Protein AF-A0A930A6W3-F1 (afdb_monomer_lite)

Structure (mmCIF, N/CA/C/O backbone):
data_AF-A0A930A6W3-F1
#
_entry.id   AF-A0A930A6W3-F1
#
loop_
_atom_site.group_PDB
_atom_site.id
_atom_site.type_symbol
_atom_site.label_atom_id
_atom_site.label_alt_id
_atom_site.label_comp_id
_atom_site.label_asym_id
_atom_site.label_entity_id
_atom_site.label_seq_id
_atom_site.pdbx_PDB_ins_code
_atom_site.Cartn_x
_atom_site.Cartn_y
_atom_site.Cartn_z
_atom_site.occupancy
_atom_site.B_iso_or_equiv
_atom_site.auth_seq_id
_atom_site.auth_comp_id
_atom_site.auth_asym_id
_atom_site.auth_atom_id
_atom_site.pdbx_PDB_model_num
ATOM 1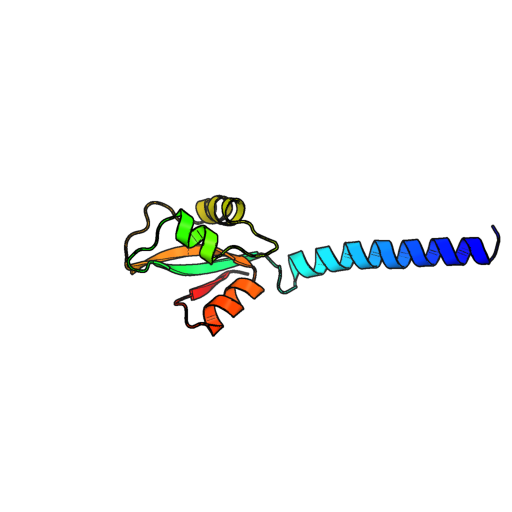 N N . MET A 1 1 ? 26.396 5.354 -44.458 1.00 56.53 1 MET A N 1
ATOM 2 C CA . MET A 1 1 ? 26.195 5.489 -42.997 1.00 56.53 1 MET A CA 1
ATOM 3 C C . MET A 1 1 ? 27.547 5.338 -42.307 1.00 56.53 1 MET A C 1
ATOM 5 O O . MET A 1 1 ? 28.115 4.254 -42.353 1.00 56.53 1 MET A O 1
ATOM 9 N N . ASN A 1 2 ? 28.107 6.425 -41.766 1.00 72.75 2 ASN A N 1
ATOM 10 C CA . ASN A 1 2 ? 29.453 6.425 -41.172 1.00 72.75 2 ASN A CA 1
ATOM 11 C C . ASN A 1 2 ? 29.491 5.556 -39.903 1.00 72.75 2 ASN A C 1
ATOM 13 O O . ASN A 1 2 ? 28.497 5.494 -39.180 1.00 72.75 2 ASN A O 1
ATOM 17 N N . LYS A 1 3 ? 30.632 4.906 -39.613 1.00 72.25 3 LYS A N 1
ATOM 18 C CA . LYS A 1 3 ? 30.820 4.039 -38.424 1.00 72.25 3 LYS A CA 1
ATOM 19 C C . LYS A 1 3 ? 30.349 4.704 -37.123 1.00 72.25 3 LYS A C 1
ATOM 21 O O . LYS A 1 3 ? 29.698 4.057 -36.311 1.00 72.25 3 LYS A O 1
ATOM 26 N N . VAL A 1 4 ? 30.607 6.004 -36.981 1.00 73.56 4 VAL A N 1
ATOM 27 C CA . VAL A 1 4 ? 30.178 6.819 -35.832 1.00 73.56 4 VAL A CA 1
ATOM 28 C C . VAL A 1 4 ? 28.651 6.920 -35.746 1.00 73.56 4 VAL A C 1
ATOM 30 O O . VAL A 1 4 ? 28.078 6.729 -34.682 1.00 73.56 4 VAL A O 1
ATOM 33 N N . MET A 1 5 ? 27.973 7.125 -36.876 1.00 71.25 5 MET A N 1
ATOM 34 C CA . MET A 1 5 ? 26.512 7.228 -36.920 1.00 71.25 5 MET A CA 1
ATOM 35 C C . MET A 1 5 ? 25.835 5.890 -36.577 1.00 71.25 5 MET A C 1
ATOM 37 O O . MET A 1 5 ? 24.818 5.870 -35.894 1.00 71.25 5 MET A O 1
ATOM 41 N N . ARG A 1 6 ? 26.438 4.760 -36.982 1.00 71.94 6 ARG A N 1
ATOM 42 C CA . ARG A 1 6 ? 25.979 3.416 -36.585 1.00 71.94 6 ARG A CA 1
ATOM 43 C C . ARG A 1 6 ? 26.076 3.189 -35.077 1.00 71.94 6 ARG A C 1
ATOM 45 O O . ARG A 1 6 ? 25.140 2.646 -34.508 1.00 71.94 6 ARG A O 1
ATOM 52 N N . LEU A 1 7 ? 27.174 3.604 -34.446 1.00 76.25 7 LEU A N 1
ATOM 53 C CA . LEU A 1 7 ? 27.375 3.457 -33.000 1.00 76.25 7 LEU A CA 1
ATOM 54 C C . LEU A 1 7 ? 26.384 4.292 -32.185 1.00 76.25 7 LEU A C 1
ATOM 56 O O . LEU A 1 7 ? 25.824 3.786 -31.219 1.00 76.25 7 LEU A O 1
ATOM 60 N N . VAL A 1 8 ? 26.122 5.533 -32.602 1.00 78.12 8 VAL A N 1
ATOM 61 C CA . VAL A 1 8 ? 25.152 6.411 -31.927 1.00 78.12 8 VAL A CA 1
ATOM 62 C C . VAL A 1 8 ? 23.739 5.831 -32.001 1.00 78.12 8 VAL A C 1
ATOM 64 O O . VAL A 1 8 ? 23.055 5.760 -30.985 1.00 78.12 8 VAL A O 1
ATOM 67 N N . VAL A 1 9 ? 23.318 5.344 -33.173 1.00 77.25 9 VAL A N 1
ATOM 68 C CA . VAL A 1 9 ? 22.004 4.698 -33.327 1.00 77.25 9 VAL A CA 1
ATOM 69 C C . VAL A 1 9 ? 21.904 3.444 -32.457 1.00 77.25 9 VAL A C 1
ATOM 71 O O . VAL A 1 9 ? 20.889 3.239 -31.801 1.00 77.25 9 VAL A O 1
ATOM 74 N N . LEU A 1 10 ? 22.964 2.633 -32.391 1.00 75.38 10 LEU A N 1
ATOM 75 C CA . LEU A 1 10 ? 22.973 1.427 -31.563 1.00 75.38 10 LEU A CA 1
ATOM 76 C C . LEU A 1 10 ? 22.878 1.754 -30.067 1.00 75.38 10 LEU A C 1
ATOM 78 O O . LEU A 1 10 ? 22.123 1.103 -29.354 1.00 75.38 10 LEU A O 1
ATOM 82 N N . ALA A 1 11 ? 23.584 2.787 -29.601 1.00 75.56 11 ALA A N 1
ATOM 83 C CA . ALA A 1 11 ? 23.516 3.234 -28.211 1.00 75.56 11 ALA A CA 1
ATOM 84 C C . ALA A 1 11 ? 22.118 3.756 -27.842 1.00 75.56 11 ALA A C 1
ATOM 86 O O . ALA A 1 11 ? 21.591 3.394 -26.795 1.00 75.56 11 ALA A O 1
ATOM 87 N N . ILE A 1 12 ? 21.483 4.543 -28.719 1.00 74.38 12 ILE A N 1
ATOM 88 C CA . ILE A 1 12 ? 20.116 5.046 -28.503 1.00 74.38 12 ILE A CA 1
ATOM 89 C C . ILE A 1 12 ? 19.107 3.893 -28.463 1.00 74.38 12 ILE A C 1
ATOM 91 O O . ILE A 1 12 ? 18.214 3.896 -27.624 1.00 74.38 12 ILE A O 1
ATOM 95 N N . VAL A 1 13 ? 19.257 2.887 -29.329 1.00 71.88 13 VAL A N 1
ATOM 96 C CA . VAL A 1 13 ? 18.369 1.716 -29.356 1.00 71.88 13 VAL A CA 1
ATOM 97 C C . VAL A 1 13 ? 18.560 0.841 -28.115 1.00 71.88 13 VAL A C 1
ATOM 99 O O . VAL A 1 13 ? 17.576 0.436 -27.508 1.00 71.88 13 VAL A O 1
ATOM 102 N N . VAL A 1 14 ? 19.801 0.584 -27.691 1.00 70.88 14 VAL A N 1
ATOM 103 C CA . VAL A 1 14 ? 20.084 -0.211 -26.482 1.00 70.88 14 VAL A CA 1
ATOM 104 C C . VAL A 1 14 ? 19.589 0.500 -25.224 1.00 70.88 14 VAL A C 1
ATOM 106 O O . VAL A 1 14 ? 18.973 -0.139 -24.376 1.00 70.88 14 VAL A O 1
ATOM 109 N N . LEU A 1 15 ? 19.794 1.815 -25.117 1.00 65.88 15 LEU A N 1
ATOM 110 C CA . LEU A 1 15 ? 19.280 2.595 -23.992 1.00 65.88 15 LEU A CA 1
ATOM 111 C C . LEU A 1 15 ? 17.751 2.686 -24.038 1.00 65.88 15 LEU A C 1
ATOM 113 O O . LEU A 1 15 ? 17.106 2.427 -23.033 1.00 65.88 15 LEU A O 1
ATOM 117 N N . GLY A 1 16 ? 17.151 2.971 -25.195 1.00 61.88 16 GLY A N 1
ATOM 118 C CA . GLY A 1 16 ? 15.697 3.088 -25.336 1.00 61.88 16 GLY A CA 1
ATOM 119 C C . GLY A 1 16 ? 14.948 1.781 -25.058 1.00 61.88 16 GLY A C 1
ATOM 120 O O . GLY A 1 16 ? 13.955 1.786 -24.333 1.00 61.88 16 GLY A O 1
ATOM 121 N N . ILE A 1 17 ? 15.444 0.651 -25.575 1.00 63.09 17 ILE A N 1
ATOM 122 C CA . ILE A 1 17 ? 14.888 -0.677 -25.274 1.00 63.09 17 ILE A CA 1
ATOM 123 C C . ILE A 1 17 ? 15.163 -1.040 -23.813 1.00 63.09 17 ILE A C 1
ATOM 125 O O . ILE A 1 17 ? 14.269 -1.551 -23.146 1.00 63.09 17 ILE A O 1
ATOM 129 N N . GLY A 1 18 ? 16.360 -0.746 -23.298 1.00 60.22 18 GLY A N 1
ATOM 130 C CA . GLY A 1 18 ? 16.724 -0.985 -21.902 1.00 60.22 18 GLY A CA 1
ATOM 131 C C . GLY A 1 18 ? 15.793 -0.272 -20.923 1.00 60.22 18 GLY A C 1
ATOM 132 O O . GLY A 1 18 ? 15.242 -0.922 -20.046 1.00 60.22 18 GLY A O 1
ATOM 133 N N . TYR A 1 19 ? 15.539 1.026 -21.113 1.00 59.97 19 TYR A N 1
ATOM 134 C CA . TYR A 1 19 ? 14.620 1.793 -20.265 1.00 59.97 19 TYR A CA 1
ATOM 135 C C . TYR A 1 19 ? 13.176 1.282 -20.364 1.00 59.97 19 TYR A C 1
ATOM 137 O O . TYR A 1 19 ? 12.550 1.023 -19.341 1.00 59.97 19 TYR A O 1
ATOM 145 N N . GLY A 1 20 ? 12.661 1.054 -21.578 1.00 61.41 20 GLY A N 1
ATOM 146 C CA . GLY A 1 20 ? 11.281 0.583 -21.752 1.00 61.41 20 GLY A CA 1
ATOM 147 C C . GLY A 1 20 ? 11.038 -0.835 -21.220 1.00 61.41 20 GLY A C 1
ATOM 148 O O . GLY A 1 20 ? 9.982 -1.115 -20.658 1.00 61.41 20 GLY A O 1
ATOM 149 N N . THR A 1 21 ? 12.015 -1.735 -21.364 1.00 61.62 21 THR A N 1
ATOM 150 C CA . THR A 1 21 ? 11.929 -3.098 -20.808 1.00 61.62 21 THR A CA 1
ATOM 151 C C . THR A 1 21 ? 12.147 -3.126 -19.300 1.00 61.62 21 THR A C 1
ATOM 153 O O . THR A 1 21 ? 11.538 -3.956 -18.630 1.00 61.62 21 THR A O 1
ATOM 156 N N . TYR A 1 22 ? 12.959 -2.216 -18.760 1.00 63.22 22 TYR A N 1
ATOM 157 C CA . TYR A 1 22 ? 13.183 -2.081 -17.325 1.00 63.22 22 TYR A CA 1
ATOM 158 C C . TYR A 1 22 ? 11.925 -1.61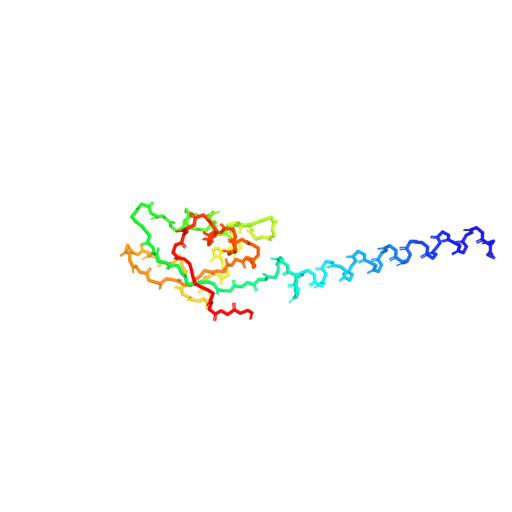0 -16.594 1.00 63.22 22 TYR A C 1
ATOM 160 O O . TYR A 1 22 ? 11.519 -2.265 -15.639 1.00 63.22 22 TYR A O 1
ATOM 168 N N . ASP A 1 23 ? 11.260 -0.555 -17.073 1.00 62.16 23 ASP A N 1
ATOM 169 C CA . ASP A 1 23 ? 10.020 -0.059 -16.457 1.00 62.16 23 ASP A CA 1
ATOM 170 C C . ASP A 1 23 ? 8.906 -1.114 -16.516 1.00 62.16 23 ASP A C 1
ATOM 172 O O . ASP A 1 23 ? 8.212 -1.353 -15.530 1.00 62.16 23 ASP A O 1
ATOM 176 N N . PHE A 1 24 ? 8.788 -1.829 -17.640 1.00 62.91 24 PHE A N 1
ATOM 177 C CA . PHE A 1 24 ? 7.831 -2.928 -17.775 1.00 62.91 24 PHE A CA 1
ATOM 178 C C . PHE A 1 24 ? 8.155 -4.108 -16.846 1.00 62.91 24 PHE A C 1
ATOM 180 O O . PHE A 1 24 ? 7.261 -4.697 -16.239 1.00 62.91 24 PHE A O 1
ATOM 187 N N . TYR A 1 25 ? 9.436 -4.460 -16.702 1.00 64.19 25 TYR A N 1
ATOM 188 C CA . TYR A 1 25 ? 9.859 -5.497 -15.764 1.00 64.19 25 TYR A CA 1
ATOM 189 C C . TYR A 1 25 ? 9.565 -5.094 -14.316 1.00 64.19 25 TYR A C 1
ATOM 191 O O . TYR A 1 25 ? 9.083 -5.919 -13.545 1.00 64.19 25 TYR A O 1
ATOM 199 N N . GLN A 1 26 ? 9.816 -3.834 -13.955 1.00 66.69 26 GLN A N 1
ATOM 200 C CA . GLN A 1 26 ? 9.504 -3.296 -12.632 1.00 66.69 26 GLN A CA 1
ATOM 201 C C . GLN A 1 26 ? 7.999 -3.342 -12.345 1.00 66.69 26 GLN A C 1
ATOM 203 O O . GLN A 1 26 ? 7.603 -3.801 -11.276 1.00 66.69 26 GLN A O 1
ATOM 208 N N . ASP A 1 27 ? 7.172 -2.972 -13.327 1.00 64.00 27 ASP A N 1
ATOM 209 C CA . ASP A 1 27 ? 5.711 -2.980 -13.213 1.00 64.00 27 ASP A CA 1
ATOM 210 C C . ASP A 1 27 ? 5.124 -4.406 -13.088 1.00 64.00 27 ASP A C 1
ATOM 212 O O . ASP A 1 27 ? 4.092 -4.584 -12.441 1.00 64.00 27 ASP A O 1
ATOM 216 N N . CYS A 1 28 ? 5.752 -5.431 -13.682 1.00 66.81 28 CYS A N 1
ATOM 217 C CA . CYS A 1 28 ? 5.241 -6.812 -13.646 1.00 66.81 28 CYS A CA 1
ATOM 218 C C . CYS A 1 28 ? 5.887 -7.708 -12.577 1.00 66.81 28 CYS A C 1
ATOM 220 O O . CYS A 1 28 ? 5.237 -8.614 -12.059 1.00 66.81 28 CYS A O 1
ATOM 222 N N . TYR A 1 29 ? 7.166 -7.498 -12.267 1.00 70.62 29 TYR A N 1
ATOM 223 C CA . TYR A 1 29 ? 7.972 -8.430 -11.467 1.00 70.62 29 TYR A CA 1
ATOM 224 C C . TYR A 1 29 ? 8.860 -7.745 -10.424 1.00 70.62 29 TYR A C 1
ATOM 226 O O . TYR A 1 29 ? 9.455 -8.433 -9.595 1.00 70.62 29 TYR A O 1
ATOM 234 N N . GLY A 1 30 ? 8.981 -6.418 -10.462 1.00 78.94 30 GLY A N 1
ATOM 235 C CA . GLY A 1 30 ? 9.835 -5.663 -9.554 1.00 78.94 30 GLY A CA 1
ATOM 236 C C . GLY A 1 30 ? 9.122 -5.143 -8.301 1.00 78.94 30 GLY A C 1
ATOM 237 O O . GLY A 1 30 ? 7.928 -5.375 -8.112 1.00 78.94 30 GLY A O 1
ATOM 238 N N . PRO A 1 31 ? 9.851 -4.427 -7.428 1.00 83.81 31 PRO A N 1
ATOM 239 C CA . PRO A 1 31 ? 9.321 -3.759 -6.234 1.00 83.81 31 PRO A CA 1
ATOM 240 C C . PRO A 1 31 ? 8.097 -2.863 -6.478 1.00 83.81 31 PRO A C 1
ATOM 242 O O . PRO A 1 31 ? 7.274 -2.697 -5.577 1.00 83.81 31 PRO A O 1
ATOM 245 N N . ASP A 1 32 ? 7.959 -2.297 -7.677 1.00 86.75 32 ASP A N 1
ATOM 246 C CA . ASP A 1 32 ? 6.859 -1.390 -8.017 1.00 86.75 32 ASP A CA 1
ATOM 247 C C . ASP A 1 32 ? 5.619 -2.100 -8.577 1.00 86.75 32 ASP A C 1
ATOM 249 O O . ASP A 1 32 ? 4.613 -1.443 -8.869 1.00 86.75 32 ASP A O 1
ATOM 253 N N . LYS A 1 33 ? 5.643 -3.439 -8.665 1.00 87.75 33 LYS A N 1
ATOM 254 C CA . LYS A 1 33 ? 4.470 -4.219 -9.059 1.00 87.75 33 LYS A CA 1
ATOM 255 C C . LYS A 1 33 ? 3.312 -3.979 -8.091 1.00 87.75 33 LYS A C 1
ATOM 257 O O . LYS A 1 33 ? 3.506 -3.890 -6.874 1.00 87.75 33 LYS A O 1
ATOM 262 N N . GLY A 1 34 ? 2.105 -3.877 -8.643 1.00 90.06 34 GLY A N 1
ATOM 263 C CA . GLY A 1 34 ? 0.881 -3.732 -7.859 1.00 90.06 34 GLY A CA 1
ATOM 264 C C . GLY A 1 34 ? 0.578 -5.008 -7.079 1.00 90.06 34 GLY A C 1
ATOM 265 O O . GLY A 1 34 ? 0.690 -6.097 -7.622 1.00 90.06 34 GLY A O 1
ATOM 266 N N . VAL A 1 35 ? 0.190 -4.872 -5.816 1.00 92.94 35 VAL A N 1
ATOM 267 C CA . VAL A 1 35 ? -0.210 -5.977 -4.940 1.00 9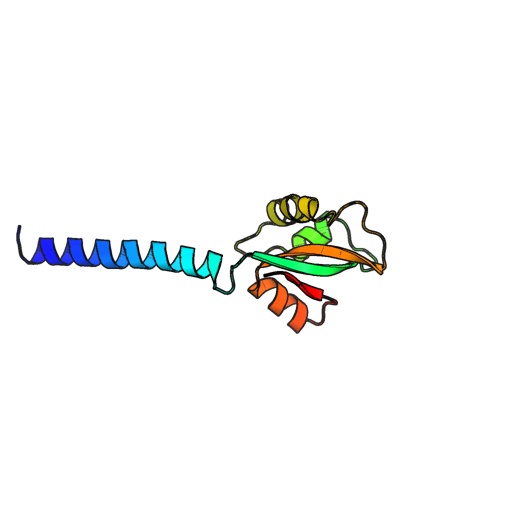2.94 35 VAL A CA 1
ATOM 268 C C . VAL A 1 35 ? -1.455 -5.598 -4.146 1.00 92.94 35 VAL A C 1
ATOM 270 O O . VAL A 1 35 ? -1.741 -4.416 -3.923 1.00 92.94 35 VAL A O 1
ATOM 273 N N . VAL A 1 36 ? -2.184 -6.606 -3.670 1.00 93.56 36 VAL A N 1
ATOM 274 C CA . VAL A 1 36 ? -3.320 -6.416 -2.762 1.00 93.56 36 VAL A CA 1
ATOM 275 C C . VAL A 1 36 ? -2.925 -6.870 -1.368 1.00 93.56 36 VAL A C 1
ATOM 277 O O . VAL A 1 36 ? -2.562 -8.029 -1.149 1.00 93.56 36 VAL A O 1
ATOM 280 N N . VAL A 1 37 ? -3.056 -5.967 -0.404 1.00 94.19 37 VAL A N 1
ATOM 281 C CA . VAL A 1 37 ? -2.804 -6.240 1.010 1.00 94.19 37 VAL A CA 1
ATOM 282 C C . VAL A 1 37 ? -4.091 -6.170 1.814 1.00 94.19 37 VAL A C 1
ATOM 284 O O . VAL A 1 37 ? -4.998 -5.400 1.515 1.00 94.19 37 VAL A O 1
ATOM 287 N N . GLN A 1 38 ? -4.177 -6.974 2.862 1.00 94.88 38 GLN A N 1
ATOM 288 C CA . GLN A 1 38 ? -5.193 -6.859 3.890 1.00 94.88 38 GLN A CA 1
ATOM 289 C C . GLN A 1 38 ? -4.661 -5.969 5.004 1.00 94.88 38 GLN A C 1
ATOM 291 O O . GLN A 1 38 ? -3.586 -6.231 5.540 1.00 94.88 38 GLN A O 1
ATOM 296 N N . TYR A 1 39 ? -5.435 -4.957 5.369 1.00 94.25 39 TYR A N 1
ATOM 297 C CA . TYR A 1 39 ? -5.133 -4.020 6.441 1.00 94.25 39 TYR A CA 1
ATOM 298 C C . TYR A 1 39 ? -6.216 -4.074 7.516 1.00 94.25 39 TYR A C 1
ATOM 300 O O . TYR A 1 39 ? -7.403 -4.160 7.195 1.00 94.25 39 TYR A O 1
ATOM 308 N N . VAL A 1 40 ? -5.808 -4.020 8.785 1.00 94.25 40 VAL A N 1
ATOM 309 C CA . VAL A 1 40 ? -6.731 -3.855 9.914 1.00 94.25 40 VAL A CA 1
ATOM 310 C C . VAL A 1 40 ? -6.850 -2.370 10.231 1.00 94.25 40 VAL A C 1
ATOM 312 O O . VAL A 1 40 ? -5.875 -1.756 10.658 1.00 94.25 40 VAL A O 1
ATOM 315 N N . VAL A 1 41 ? -8.044 -1.812 10.045 1.00 92.31 41 VAL A N 1
ATOM 316 C CA . VAL A 1 41 ? -8.326 -0.389 10.274 1.00 92.31 41 VAL A CA 1
ATOM 317 C C . VAL A 1 41 ? -8.072 -0.029 11.738 1.00 92.31 41 VAL A C 1
ATOM 319 O O . VAL A 1 41 ? -8.622 -0.647 12.653 1.00 92.31 41 VAL A O 1
ATOM 322 N N . GLN A 1 42 ? -7.262 0.997 11.969 1.00 92.31 42 GLN A N 1
ATOM 323 C CA . GLN A 1 42 ? -6.884 1.474 13.292 1.00 92.31 42 GLN A CA 1
ATOM 324 C C . GLN A 1 42 ? -7.747 2.656 13.738 1.00 92.31 42 GLN A C 1
ATOM 326 O O . GLN A 1 42 ? -8.454 3.311 12.970 1.00 92.31 42 GLN A O 1
ATOM 331 N N . ARG A 1 43 ? -7.703 2.946 15.040 1.00 91.25 43 ARG A N 1
ATOM 332 C CA . ARG A 1 43 ? -8.412 4.096 15.602 1.00 91.25 43 ARG A CA 1
ATOM 333 C C . ARG A 1 43 ? -7.815 5.395 15.056 1.00 91.25 43 ARG A C 1
ATOM 335 O O . ARG A 1 43 ? -6.634 5.650 15.243 1.00 91.25 43 ARG A O 1
ATOM 342 N N . GLY A 1 44 ? -8.663 6.241 14.475 1.00 89.19 44 GLY A N 1
ATOM 343 C CA . GLY A 1 44 ? -8.253 7.525 13.896 1.00 89.19 44 GLY A CA 1
ATOM 344 C C . GLY A 1 44 ? -7.921 7.458 12.406 1.00 89.19 44 GLY A C 1
ATOM 345 O O . GLY A 1 44 ? -7.708 8.505 11.796 1.00 89.19 44 GLY A O 1
ATOM 346 N N . ASP A 1 45 ? -7.942 6.267 11.804 1.00 91.75 45 ASP A N 1
ATOM 347 C CA . ASP A 1 45 ? -7.851 6.149 10.357 1.00 91.75 45 ASP A CA 1
ATOM 348 C C . ASP A 1 45 ? -9.055 6.802 9.677 1.00 91.75 45 ASP A C 1
ATOM 350 O O . ASP A 1 45 ? -10.203 6.699 10.112 1.00 91.75 45 ASP A O 1
ATOM 354 N N . THR A 1 46 ? -8.773 7.451 8.556 1.00 91.62 46 THR A N 1
ATOM 355 C CA . THR A 1 46 ? -9.783 7.961 7.631 1.00 91.62 46 THR A CA 1
ATOM 356 C C . THR A 1 46 ? -9.565 7.305 6.274 1.00 91.62 46 THR A C 1
ATOM 358 O O . THR A 1 46 ? -8.432 6.925 5.977 1.00 91.62 46 THR A O 1
ATOM 361 N N . PRO A 1 47 ? -10.587 7.206 5.407 1.00 91.06 47 PRO A N 1
ATOM 362 C CA . P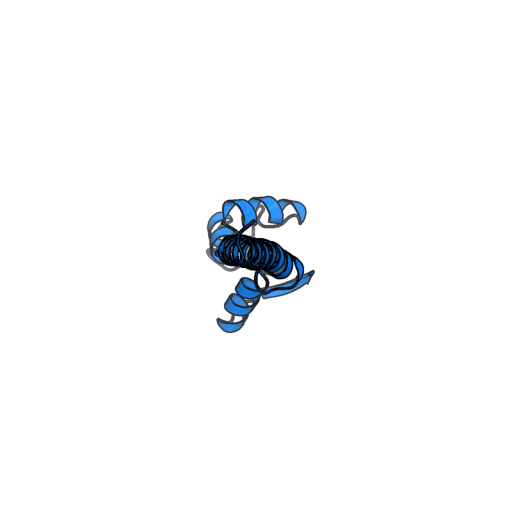RO A 1 47 ? -10.409 6.695 4.047 1.00 91.06 47 PRO A CA 1
ATOM 363 C C . PRO A 1 47 ? -9.223 7.347 3.316 1.00 91.06 47 PRO A C 1
ATOM 365 O O . PRO A 1 47 ? -8.365 6.664 2.759 1.00 91.06 47 PRO A O 1
ATOM 368 N N . ILE A 1 48 ? -9.120 8.678 3.402 1.00 91.62 48 ILE A N 1
ATOM 369 C CA . ILE A 1 48 ? -8.022 9.449 2.806 1.00 91.62 48 ILE A CA 1
ATOM 370 C C . ILE A 1 48 ? -6.689 9.127 3.496 1.00 91.62 48 ILE A C 1
ATOM 372 O O . ILE A 1 48 ? -5.691 8.887 2.819 1.00 91.62 48 ILE A O 1
ATOM 376 N N . GLY A 1 49 ? -6.663 9.066 4.829 1.00 94.00 49 GLY A N 1
ATOM 377 C CA . GLY A 1 49 ? -5.464 8.716 5.594 1.00 94.00 49 GLY A CA 1
ATOM 378 C C . GLY A 1 49 ? -4.922 7.329 5.248 1.00 94.00 49 GLY A C 1
ATOM 379 O O . GLY A 1 49 ? -3.722 7.184 5.029 1.00 94.00 49 GLY A O 1
ATOM 380 N N . ILE A 1 50 ? -5.808 6.340 5.103 1.00 94.06 50 ILE A N 1
ATOM 381 C CA . ILE A 1 50 ? -5.460 4.994 4.641 1.00 94.06 50 ILE A CA 1
ATOM 382 C C . ILE A 1 50 ? -4.883 5.082 3.226 1.00 94.06 50 ILE A C 1
ATOM 384 O O . ILE A 1 50 ? -3.769 4.622 3.001 1.00 94.06 50 ILE A O 1
ATOM 388 N N . SER A 1 51 ? -5.563 5.741 2.281 1.00 94.38 51 SER A N 1
ATOM 389 C CA . SER A 1 51 ? -5.036 5.847 0.912 1.00 94.38 51 SER A CA 1
ATOM 390 C C . SER A 1 51 ? -3.664 6.525 0.832 1.00 94.38 51 SER A C 1
ATOM 392 O O . SER A 1 51 ? -2.819 6.091 0.057 1.00 94.38 51 SER A O 1
ATOM 394 N N . ASN A 1 52 ? -3.402 7.532 1.670 1.00 95.56 52 ASN A N 1
ATOM 395 C CA . ASN A 1 52 ? -2.094 8.182 1.754 1.00 95.56 52 ASN A CA 1
ATOM 396 C C . ASN A 1 52 ? -1.038 7.263 2.382 1.00 95.56 52 ASN A C 1
ATOM 398 O O . ASN A 1 52 ? 0.104 7.254 1.936 1.00 95.56 52 ASN A O 1
ATOM 402 N N . LYS A 1 53 ? -1.404 6.469 3.396 1.00 95.25 53 LYS A N 1
ATOM 403 C CA . LYS A 1 53 ? -0.500 5.502 4.036 1.00 95.25 53 LYS A CA 1
ATOM 404 C C . LYS A 1 53 ? 0.005 4.458 3.037 1.00 95.25 53 LYS A C 1
ATOM 406 O O . LYS A 1 53 ? 1.188 4.121 3.061 1.00 95.25 53 LYS A O 1
ATOM 411 N N . PHE A 1 54 ? -0.877 3.978 2.164 1.00 95.81 54 PHE A N 1
ATOM 412 C CA . PHE A 1 54 ? -0.577 2.959 1.154 1.00 95.81 54 PHE A CA 1
ATOM 413 C C . PHE A 1 54 ? -0.091 3.530 -0.187 1.00 95.81 54 PHE A C 1
ATOM 415 O O . PHE A 1 54 ? 0.190 2.755 -1.101 1.00 95.81 54 PHE A O 1
ATOM 422 N N . ALA A 1 55 ? 0.036 4.853 -0.311 1.00 95.19 55 ALA A N 1
ATOM 423 C CA . ALA A 1 55 ? 0.604 5.481 -1.495 1.00 95.19 55 ALA A CA 1
ATOM 424 C C . ALA A 1 55 ? 2.114 5.213 -1.607 1.00 95.19 55 ALA A C 1
ATOM 426 O O . ALA A 1 55 ? 2.811 5.029 -0.607 1.00 95.19 55 ALA A O 1
ATOM 427 N N . SER A 1 56 ? 2.607 5.208 -2.839 1.00 92.94 56 SER A N 1
ATOM 428 C CA . SER A 1 56 ? 4.015 5.058 -3.200 1.00 92.94 56 SER A CA 1
ATOM 429 C C . SER A 1 56 ? 4.360 5.983 -4.368 1.00 92.94 56 SER A C 1
ATOM 431 O O . SER A 1 56 ? 3.474 6.610 -4.950 1.00 92.94 56 SER A O 1
ATOM 433 N N . ASP A 1 57 ? 5.633 6.030 -4.761 1.00 88.56 57 ASP A N 1
ATOM 434 C CA . ASP A 1 57 ? 6.086 6.817 -5.920 1.00 88.56 57 ASP A CA 1
ATOM 435 C C . ASP A 1 57 ? 5.332 6.451 -7.214 1.00 88.56 57 ASP A C 1
ATOM 437 O O . ASP A 1 57 ? 5.151 7.283 -8.103 1.00 88.56 57 ASP A O 1
ATOM 441 N N . ARG A 1 58 ? 4.854 5.201 -7.313 1.00 86.44 58 ARG A N 1
ATOM 442 C CA . ARG A 1 58 ? 4.112 4.679 -8.469 1.00 86.44 58 ARG A CA 1
ATOM 443 C C . ARG A 1 58 ? 2.593 4.796 -8.314 1.00 86.44 58 ARG A C 1
ATOM 445 O O . ARG A 1 58 ? 1.880 4.878 -9.318 1.00 86.44 58 ARG A O 1
ATOM 452 N N . TYR A 1 59 ? 2.085 4.715 -7.084 1.00 90.88 59 TYR A N 1
ATOM 453 C CA . TYR A 1 59 ? 0.655 4.691 -6.775 1.00 90.88 59 TYR A CA 1
ATOM 454 C C . TYR A 1 59 ? 0.326 5.878 -5.878 1.00 90.88 59 TYR A C 1
ATOM 456 O O . TYR A 1 59 ? 0.499 5.813 -4.665 1.00 90.88 59 TYR A O 1
ATOM 464 N N . ASP A 1 60 ? -0.183 6.958 -6.471 1.00 93.69 60 ASP A N 1
ATOM 465 C CA . ASP A 1 60 ? -0.719 8.067 -5.686 1.00 93.69 60 ASP A CA 1
ATOM 466 C C . ASP A 1 60 ? -1.959 7.637 -4.877 1.00 93.69 60 ASP A C 1
ATOM 468 O O . ASP A 1 60 ? -2.587 6.603 -5.136 1.00 93.69 60 ASP A O 1
ATOM 472 N N . SER A 1 61 ? -2.339 8.444 -3.887 1.00 93.25 61 SER A N 1
ATOM 473 C CA . SER A 1 61 ? -3.470 8.125 -3.013 1.00 93.25 61 SER A CA 1
ATOM 474 C C . SER A 1 61 ? -4.808 8.036 -3.751 1.00 93.25 61 SER A C 1
ATOM 476 O O . SER A 1 61 ? -5.667 7.238 -3.374 1.00 93.25 61 SER A O 1
ATOM 478 N N . GLY A 1 62 ? -4.988 8.782 -4.843 1.00 92.19 62 GLY A N 1
ATOM 479 C CA . GLY A 1 62 ? -6.178 8.697 -5.688 1.00 92.19 62 GLY A CA 1
ATOM 480 C C . GLY A 1 62 ? -6.268 7.364 -6.432 1.00 92.19 62 GLY A C 1
ATOM 481 O O . GLY A 1 62 ? -7.347 6.773 -6.523 1.00 92.19 62 GLY A O 1
ATOM 482 N N . LYS A 1 63 ? -5.136 6.859 -6.926 1.00 92.81 63 LYS A N 1
ATOM 483 C CA . LYS A 1 63 ? -5.010 5.545 -7.556 1.00 92.81 63 LYS A CA 1
ATOM 484 C C . LYS A 1 63 ? -5.237 4.434 -6.537 1.00 92.81 63 LYS A C 1
ATOM 486 O O . LYS A 1 63 ? -6.064 3.566 -6.804 1.00 92.81 63 LYS A O 1
ATOM 491 N N . VAL A 1 64 ? -4.601 4.507 -5.365 1.00 94.31 64 VAL A N 1
ATOM 492 C CA . VAL A 1 64 ? -4.825 3.566 -4.251 1.00 94.31 64 VAL A CA 1
ATOM 493 C C . VAL A 1 64 ? -6.306 3.492 -3.898 1.00 94.31 64 VAL A C 1
ATOM 495 O O . VAL A 1 64 ? -6.869 2.400 -3.839 1.00 94.31 64 VAL A O 1
ATOM 498 N N . MET A 1 65 ? -6.955 4.645 -3.713 1.00 92.69 65 MET A N 1
ATOM 499 C CA . MET A 1 65 ? -8.384 4.719 -3.414 1.00 92.69 65 MET A CA 1
ATOM 500 C C . MET A 1 65 ? -9.208 4.043 -4.514 1.00 92.69 65 MET A C 1
ATOM 502 O O . MET A 1 65 ? -9.963 3.116 -4.237 1.00 92.69 65 MET A O 1
ATOM 506 N N . ARG A 1 66 ? -9.029 4.464 -5.773 1.00 90.94 66 ARG A N 1
ATOM 507 C CA . ARG A 1 66 ? -9.811 3.974 -6.917 1.00 90.94 66 ARG A CA 1
ATOM 508 C C . ARG A 1 66 ? -9.660 2.470 -7.134 1.00 90.94 66 ARG A C 1
ATOM 510 O O . ARG A 1 66 ? -10.653 1.799 -7.391 1.00 90.94 66 ARG A O 1
ATOM 517 N N . GLU A 1 67 ? -8.444 1.944 -7.060 1.00 90.94 67 GLU A N 1
ATOM 518 C CA . GLU A 1 67 ? -8.190 0.523 -7.316 1.00 90.94 67 GLU A CA 1
ATOM 519 C C . GLU A 1 67 ? -8.626 -0.356 -6.141 1.00 90.94 67 GLU A C 1
ATOM 521 O O . GLU A 1 67 ? -9.114 -1.465 -6.352 1.00 90.94 67 GLU A O 1
ATOM 526 N N . SER A 1 68 ? -8.573 0.165 -4.911 1.00 91.75 68 SER A N 1
ATOM 527 C CA . SER A 1 68 ? -9.084 -0.543 -3.732 1.00 91.75 68 SER A CA 1
ATOM 528 C C . SER A 1 68 ? -10.609 -0.704 -3.747 1.00 91.75 68 SER A C 1
ATOM 530 O O . SER A 1 68 ? -11.110 -1.693 -3.213 1.00 91.75 68 SER A O 1
ATOM 532 N N . LEU A 1 69 ? -11.358 0.185 -4.416 1.00 87.31 69 LEU A N 1
ATOM 533 C CA . LEU A 1 69 ? -12.817 0.048 -4.565 1.00 87.31 69 LEU A CA 1
ATOM 534 C C . LEU A 1 69 ? -13.219 -1.262 -5.256 1.00 87.31 69 LEU A C 1
ATOM 536 O O . LEU A 1 69 ? -14.232 -1.857 -4.889 1.00 87.31 69 LEU A O 1
ATOM 540 N N . GLY A 1 70 ? -12.412 -1.747 -6.208 1.00 83.62 70 GLY A N 1
ATOM 541 C CA . GLY A 1 70 ? -12.645 -3.028 -6.889 1.00 83.62 70 GLY A CA 1
ATOM 542 C C . GLY A 1 70 ? -12.585 -4.242 -5.954 1.00 83.62 70 GLY A C 1
ATOM 543 O O . GLY A 1 70 ? -13.100 -5.306 -6.285 1.00 83.62 70 GLY A O 1
ATOM 544 N N . TYR A 1 71 ? -12.010 -4.068 -4.764 1.00 83.56 71 TYR A N 1
ATOM 545 C CA . TYR A 1 71 ? -11.908 -5.082 -3.719 1.00 83.56 71 TYR A CA 1
ATOM 546 C C . TYR A 1 71 ? -12.860 -4.830 -2.544 1.00 83.56 71 TYR A C 1
ATOM 548 O O . TYR A 1 71 ? -12.687 -5.444 -1.490 1.00 83.56 71 TYR A O 1
ATOM 556 N N . HIS A 1 72 ? -13.834 -3.923 -2.705 1.00 79.00 72 HIS A N 1
ATOM 557 C CA . HIS A 1 72 ? -14.651 -3.389 -1.607 1.00 79.00 72 HIS A CA 1
ATOM 558 C C . HIS A 1 72 ? -13.792 -2.807 -0.465 1.00 79.00 72 HIS A C 1
ATOM 560 O O . HIS A 1 72 ? -14.136 -2.894 0.712 1.00 79.00 72 HIS A O 1
ATOM 566 N N . GLY A 1 73 ? -12.625 -2.266 -0.820 1.00 73.81 73 GLY A N 1
ATOM 567 C CA . GLY A 1 73 ? -11.663 -1.653 0.083 1.00 73.81 73 GLY A CA 1
ATOM 568 C C . GLY A 1 73 ? -11.893 -0.157 0.267 1.00 73.81 73 GLY A C 1
ATOM 569 O O . GLY A 1 73 ? -12.471 0.499 -0.590 1.00 73.81 73 GLY A O 1
ATOM 570 N N . ILE A 1 74 ? -11.402 0.393 1.381 1.00 82.75 74 ILE A N 1
ATOM 571 C CA . ILE A 1 74 ? -11.430 1.832 1.713 1.00 82.75 74 ILE A CA 1
ATOM 572 C C . ILE A 1 74 ? -12.829 2.482 1.547 1.00 82.75 74 ILE A C 1
ATOM 574 O O . ILE A 1 74 ? -12.967 3.633 1.139 1.00 82.75 74 ILE A O 1
ATOM 578 N N . THR A 1 75 ? -13.897 1.761 1.892 1.00 81.81 75 THR A N 1
ATOM 579 C CA . THR A 1 75 ? -15.271 2.292 1.955 1.00 81.81 75 THR A CA 1
ATOM 580 C C . THR A 1 75 ? -15.809 2.147 3.372 1.00 81.81 75 THR A C 1
ATOM 582 O O . THR A 1 75 ? -15.816 1.037 3.892 1.00 81.81 75 THR A O 1
ATOM 585 N N . GLU A 1 76 ? -16.248 3.249 3.991 1.00 73.75 76 GLU A N 1
ATOM 586 C CA . GLU A 1 76 ? -16.849 3.271 5.343 1.00 73.75 76 GLU A CA 1
ATOM 587 C C . GLU A 1 76 ? -16.090 2.446 6.407 1.00 73.75 76 GLU A C 1
ATOM 589 O O . GLU A 1 76 ? -16.684 1.712 7.193 1.00 73.75 76 GLU A O 1
ATOM 594 N N . CYS A 1 77 ? -14.761 2.577 6.438 1.00 80.56 77 CYS A N 1
ATOM 595 C CA . CYS A 1 77 ? -13.885 1.817 7.328 1.00 80.56 77 CYS A CA 1
ATOM 596 C C . CYS A 1 77 ? -14.247 2.006 8.811 1.00 80.56 77 CYS A C 1
ATOM 598 O O . CYS A 1 77 ? -14.193 3.129 9.323 1.00 80.56 77 CYS A O 1
ATOM 600 N N . ARG A 1 78 ? -14.538 0.916 9.529 1.00 86.69 78 ARG A N 1
ATOM 601 C CA . ARG A 1 78 ? -14.681 0.922 10.992 1.00 86.69 78 ARG A CA 1
ATOM 602 C C . ARG A 1 78 ? -13.434 0.342 11.636 1.00 86.69 78 ARG A C 1
ATOM 604 O O . ARG A 1 78 ? -12.744 -0.491 11.061 1.00 86.69 78 ARG A O 1
ATOM 611 N N . VAL A 1 79 ? -13.138 0.785 12.854 1.00 89.44 79 VAL A N 1
ATOM 612 C CA . VAL A 1 79 ? -11.985 0.281 13.612 1.00 89.44 79 VAL A CA 1
ATOM 613 C C . VAL A 1 79 ? -12.086 -1.239 13.768 1.00 89.44 79 VAL A C 1
ATOM 615 O O . VAL A 1 79 ? -13.141 -1.749 14.140 1.00 89.44 79 VAL A O 1
ATOM 618 N N . ASN A 1 80 ? -10.970 -1.931 13.543 1.00 90.50 80 ASN A N 1
ATOM 619 C CA . ASN A 1 80 ? -10.811 -3.388 13.498 1.00 90.50 80 ASN A CA 1
ATOM 620 C C . ASN A 1 80 ? -11.387 -4.092 12.260 1.00 90.50 80 ASN A C 1
ATOM 622 O O . ASN A 1 80 ? -11.252 -5.316 12.161 1.00 90.50 80 ASN A O 1
ATOM 626 N N . ASP A 1 81 ? -11.965 -3.367 11.298 1.00 90.44 81 ASP A N 1
ATOM 627 C CA . ASP A 1 81 ? -12.335 -3.971 10.021 1.00 90.44 81 ASP A CA 1
ATOM 628 C C . ASP A 1 81 ? -11.084 -4.432 9.273 1.00 90.44 81 ASP A C 1
ATOM 630 O O . ASP A 1 81 ? -10.054 -3.753 9.248 1.00 90.44 81 ASP A O 1
ATOM 634 N N . LYS A 1 82 ? -11.189 -5.596 8.630 1.00 91.56 82 LYS A N 1
ATOM 635 C CA . LYS A 1 82 ? -10.187 -6.087 7.685 1.00 91.56 82 LYS A CA 1
ATOM 636 C C . LYS A 1 82 ? -10.592 -5.650 6.290 1.00 91.56 82 LYS A C 1
ATOM 638 O O . LYS A 1 82 ? -11.550 -6.182 5.734 1.00 91.56 82 LYS A O 1
ATOM 643 N N . ILE A 1 83 ? -9.850 -4.709 5.727 1.00 92.38 83 ILE A N 1
ATOM 644 C CA . ILE A 1 83 ? -10.083 -4.194 4.379 1.00 92.38 83 ILE A CA 1
ATOM 645 C C . ILE A 1 83 ? -8.970 -4.645 3.442 1.00 92.38 83 ILE A C 1
ATOM 647 O O . ILE A 1 83 ? -7.846 -4.893 3.875 1.00 92.38 83 ILE A O 1
ATOM 651 N N . LYS A 1 84 ? -9.274 -4.734 2.149 1.00 94.00 84 LYS A N 1
ATOM 652 C CA . LYS A 1 84 ? -8.270 -4.954 1.106 1.00 94.00 84 LYS A CA 1
ATOM 653 C C . LYS A 1 84 ? -7.852 -3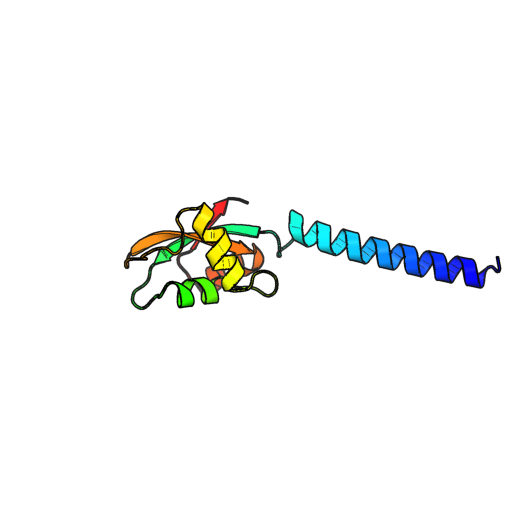.613 0.518 1.00 94.00 84 LYS A C 1
ATOM 655 O O . LYS A 1 84 ? -8.709 -2.795 0.204 1.00 94.00 84 LYS A O 1
ATOM 660 N N . VAL A 1 85 ? -6.555 -3.387 0.388 1.00 93.88 85 VAL A N 1
ATOM 661 C CA . VAL A 1 85 ? -5.976 -2.145 -0.123 1.00 93.88 85 VAL A CA 1
ATOM 662 C C . VAL A 1 85 ? -4.960 -2.484 -1.200 1.00 93.88 85 VAL A C 1
ATOM 664 O O . VAL A 1 85 ? -4.164 -3.407 -1.041 1.00 93.88 85 VAL A O 1
ATOM 667 N N . VAL A 1 86 ? -5.002 -1.748 -2.303 1.00 94.44 86 VAL A N 1
ATOM 668 C CA . VAL A 1 86 ? -4.025 -1.868 -3.387 1.00 94.44 86 VAL A CA 1
ATOM 669 C C . VAL A 1 86 ? -2.824 -0.972 -3.093 1.00 94.44 86 VAL A C 1
ATOM 671 O O . VAL A 1 86 ? -2.989 0.186 -2.718 1.00 94.44 86 VAL A O 1
ATOM 674 N N . THR A 1 87 ? -1.615 -1.498 -3.266 1.00 94.81 87 THR A N 1
ATOM 675 C CA . THR A 1 87 ? -0.351 -0.757 -3.124 1.00 94.81 87 THR A CA 1
ATOM 676 C C . THR A 1 87 ? 0.737 -1.405 -3.990 1.00 94.81 87 THR A C 1
ATOM 678 O O . THR A 1 87 ? 0.426 -2.271 -4.802 1.00 94.81 87 THR A O 1
ATOM 681 N N . THR A 1 88 ? 2.001 -1.005 -3.850 1.00 94.31 88 THR A N 1
ATOM 682 C CA . THR A 1 88 ? 3.136 -1.699 -4.483 1.00 94.31 88 THR A CA 1
ATOM 683 C C . THR A 1 88 ? 3.812 -2.672 -3.521 1.00 94.31 88 THR A C 1
ATOM 685 O O . THR A 1 88 ? 3.742 -2.490 -2.303 1.00 94.31 88 THR A O 1
ATOM 688 N N . LEU A 1 89 ? 4.493 -3.697 -4.049 1.00 93.00 89 LEU A N 1
ATOM 689 C CA . LEU A 1 89 ? 5.215 -4.677 -3.225 1.00 93.00 89 LEU A CA 1
ATOM 690 C C . LEU A 1 89 ? 6.194 -3.988 -2.259 1.00 93.00 89 LEU A C 1
ATOM 692 O O . LEU A 1 89 ? 6.159 -4.251 -1.060 1.00 93.00 89 LEU A O 1
ATOM 696 N N . LYS A 1 90 ? 6.990 -3.042 -2.766 1.00 93.75 90 LYS A N 1
ATOM 697 C CA . LYS A 1 90 ? 7.924 -2.236 -1.971 1.00 93.75 90 LYS A CA 1
ATOM 698 C C . LYS A 1 90 ? 7.231 -1.527 -0.814 1.00 93.75 90 LYS A C 1
ATOM 700 O O . LYS A 1 90 ? 7.704 -1.574 0.315 1.00 93.75 90 LYS A O 1
ATOM 705 N N . ARG A 1 91 ? 6.090 -0.882 -1.076 1.00 95.56 91 ARG A N 1
ATOM 706 C CA . ARG A 1 91 ? 5.377 -0.134 -0.038 1.00 95.56 91 ARG A CA 1
ATOM 707 C C . ARG A 1 91 ? 4.775 -1.058 1.017 1.00 95.56 91 ARG A C 1
ATOM 709 O O . ARG A 1 91 ? 4.773 -0.719 2.196 1.00 95.56 91 ARG A O 1
ATOM 716 N N . TYR A 1 92 ? 4.294 -2.230 0.612 1.00 94.75 92 TYR A N 1
ATOM 717 C CA . TYR A 1 92 ? 3.891 -3.276 1.548 1.00 94.75 92 TYR A CA 1
ATOM 718 C C . TYR A 1 92 ? 5.047 -3.693 2.470 1.00 94.75 92 TYR A C 1
ATOM 720 O O . TYR A 1 92 ? 4.847 -3.762 3.683 1.00 94.75 92 TYR A O 1
ATOM 728 N N . GLU A 1 93 ? 6.236 -3.943 1.918 1.00 94.00 93 GLU A N 1
ATOM 729 C CA . GLU A 1 93 ? 7.420 -4.323 2.698 1.00 94.00 93 GLU A CA 1
ATOM 730 C C . GLU A 1 93 ? 7.818 -3.217 3.683 1.00 94.00 93 GLU A C 1
ATOM 732 O O . GLU A 1 93 ? 7.985 -3.494 4.866 1.00 94.00 93 GLU A O 1
ATOM 737 N N . GLU A 1 94 ? 7.834 -1.954 3.248 1.00 95.12 94 GLU A N 1
ATOM 738 C CA . GLU A 1 94 ? 8.090 -0.803 4.126 1.00 95.12 94 GLU A CA 1
ATOM 739 C C . GLU A 1 94 ? 7.094 -0.719 5.293 1.00 95.12 94 GLU A C 1
ATOM 741 O O . GLU A 1 94 ? 7.488 -0.489 6.435 1.00 95.12 94 GLU A O 1
ATOM 746 N N . LEU A 1 95 ? 5.796 -0.903 5.021 1.00 94.19 95 LEU A N 1
ATOM 747 C CA . LEU A 1 95 ? 4.752 -0.876 6.050 1.00 94.19 95 LEU A CA 1
ATOM 748 C C . LEU A 1 95 ? 4.914 -2.039 7.037 1.00 94.19 95 LEU A C 1
ATOM 750 O O . LEU A 1 95 ? 4.764 -1.862 8.247 1.00 94.19 95 LEU A O 1
ATOM 754 N N . LYS A 1 96 ? 5.258 -3.224 6.534 1.00 93.94 96 LYS A N 1
ATOM 755 C CA . LYS A 1 96 ? 5.545 -4.392 7.366 1.00 93.94 96 LYS A CA 1
ATOM 756 C C . LYS A 1 96 ? 6.762 -4.152 8.265 1.00 93.94 96 LYS A C 1
ATOM 758 O O . LYS A 1 96 ? 6.703 -4.483 9.449 1.00 93.94 96 LYS A O 1
ATOM 763 N N . ASP A 1 97 ? 7.824 -3.551 7.737 1.00 94.31 97 ASP A N 1
ATOM 764 C CA . ASP A 1 97 ? 9.071 -3.301 8.467 1.00 94.31 97 ASP A CA 1
ATOM 765 C C . ASP A 1 97 ? 8.903 -2.275 9.597 1.00 94.31 97 ASP A C 1
ATOM 767 O O . ASP A 1 97 ? 9.540 -2.398 10.644 1.00 94.31 97 ASP A O 1
ATOM 771 N N . ILE A 1 98 ? 7.993 -1.304 9.446 1.00 93.50 98 ILE A N 1
ATOM 772 C CA . ILE A 1 98 ? 7.633 -0.366 10.526 1.00 93.50 98 ILE A CA 1
ATOM 773 C C . ILE A 1 98 ? 6.609 -0.941 11.523 1.00 93.50 98 ILE A C 1
ATOM 775 O O . ILE A 1 98 ? 6.209 -0.248 12.459 1.00 93.50 98 ILE A O 1
ATOM 779 N N . GLY A 1 99 ? 6.187 -2.198 11.345 1.00 90.00 99 GLY A N 1
ATOM 780 C CA . GLY A 1 99 ? 5.292 -2.906 12.261 1.00 90.00 99 GLY A CA 1
ATOM 781 C C . GLY A 1 99 ? 3.799 -2.650 12.041 1.00 90.00 99 GLY A C 1
ATOM 782 O O . GLY A 1 99 ? 3.006 -2.886 12.955 1.00 90.00 99 GLY A O 1
ATOM 783 N N . GLU A 1 100 ? 3.383 -2.177 10.863 1.00 90.44 100 GLU A N 1
ATOM 784 C CA . GLU A 1 100 ? 1.957 -2.062 10.539 1.00 90.44 100 GLU A CA 1
ATOM 785 C C . GLU A 1 100 ? 1.294 -3.444 10.417 1.00 90.44 100 GLU A C 1
ATOM 787 O O . GLU A 1 100 ? 1.881 -4.415 9.936 1.00 90.44 100 GLU A O 1
ATOM 792 N N . ASN A 1 101 ? 0.020 -3.532 10.812 1.00 87.81 101 ASN A N 1
ATOM 793 C CA . ASN A 1 101 ? -0.777 -4.758 10.692 1.00 87.81 101 ASN A CA 1
ATOM 794 C C . ASN A 1 101 ? -1.284 -4.946 9.253 1.00 87.81 101 ASN A C 1
ATOM 796 O O . ASN A 1 101 ? -2.465 -4.734 8.955 1.00 87.81 101 ASN A O 1
ATOM 800 N N . VAL A 1 102 ? -0.370 -5.337 8.365 1.00 91.25 102 VAL A N 1
ATOM 801 C CA . VAL A 1 102 ? -0.628 -5.621 6.948 1.00 91.25 102 VAL A CA 1
ATOM 802 C C . VAL A 1 102 ? -0.294 -7.071 6.598 1.00 91.25 102 VAL A C 1
ATOM 804 O O . VAL A 1 102 ? 0.638 -7.666 7.132 1.00 91.25 102 VAL A O 1
ATOM 807 N N . THR A 1 103 ? -1.062 -7.675 5.695 1.00 91.81 103 THR A N 1
ATOM 808 C CA . THR A 1 103 ? -0.812 -9.039 5.199 1.00 91.81 103 THR A CA 1
ATOM 809 C C . THR A 1 103 ? -0.981 -9.081 3.691 1.00 91.81 103 THR A C 1
ATOM 811 O O . THR A 1 103 ? -1.980 -8.586 3.183 1.00 91.81 103 THR A O 1
ATOM 814 N N . LEU A 1 104 ? -0.040 -9.681 2.966 1.00 89.75 104 LEU A N 1
ATOM 815 C CA . LEU A 1 104 ? -0.160 -9.858 1.518 1.00 89.75 104 LEU A CA 1
ATOM 816 C C . LEU A 1 104 ? -1.281 -10.862 1.192 1.00 89.75 104 LEU A C 1
ATOM 818 O O . LEU A 1 104 ? -1.342 -11.932 1.796 1.00 89.75 104 LEU A O 1
ATOM 822 N N . VAL A 1 105 ? -2.182 -10.507 0.272 1.00 85.62 105 VAL A N 1
ATOM 823 C CA . VAL A 1 105 ? -3.353 -11.328 -0.103 1.00 85.62 105 VAL A CA 1
ATOM 824 C C . VAL A 1 105 ? -3.253 -11.833 -1.535 1.00 85.62 105 VAL A C 1
ATOM 826 O O . VAL A 1 105 ? -3.633 -12.970 -1.801 1.00 85.62 105 VAL A O 1
ATOM 829 N N . ALA A 1 106 ? -2.784 -10.987 -2.449 1.00 72.50 106 ALA A N 1
ATOM 830 C CA . ALA A 1 106 ? -2.601 -11.334 -3.850 1.00 72.50 106 ALA A CA 1
ATOM 831 C C . ALA A 1 106 ? -1.442 -10.534 -4.454 1.00 72.50 106 ALA A C 1
ATOM 833 O O . ALA A 1 106 ? -1.220 -9.378 -4.073 1.00 72.50 106 ALA A O 1
ATOM 834 N N . GLU A 1 107 ? -0.742 -11.182 -5.385 1.00 59.94 107 GLU A N 1
ATOM 835 C CA . GLU A 1 107 ? 0.287 -10.611 -6.259 1.00 59.94 107 GLU A CA 1
ATOM 836 C C . GLU A 1 107 ? -0.249 -10.408 -7.674 1.00 59.94 107 GLU A C 1
ATOM 838 O O . GLU A 1 107 ? -1.113 -11.216 -8.095 1.00 59.94 107 GLU A O 1
#

Secondary structure (DSSP, 8-state):
--HHHHHHHHHHHHHHHHHHHHHHHHHHHSTTSEEEEEEEPPTT--HHHHHHHT--SSS-HHHHHHHHHTTT-SSSPPTT-EEEEEEEHHHHHHHHHTT--EEEEE-

Foldseek 3Di:
DDPVVVVVVVVCVCVVCVVVVVVVCCCPPNQQDKFKKKAAAAPPDALQNVLCLQADPNAHSVNFSVVQVVQVASPPDDGRDTGITMHGNNSQVVCVVVPGPMDTDGD

pLDDT: mean 84.02, std 11.55, range [56.53, 95.81]

Sequence (107 aa):
MNKVMRLVVLAIVVLGIGYGTYDFYQDCYGPDKGVVVQYVVQRGDTPIGISNKFASDRYDSGKVMRESLGYHGITECRVN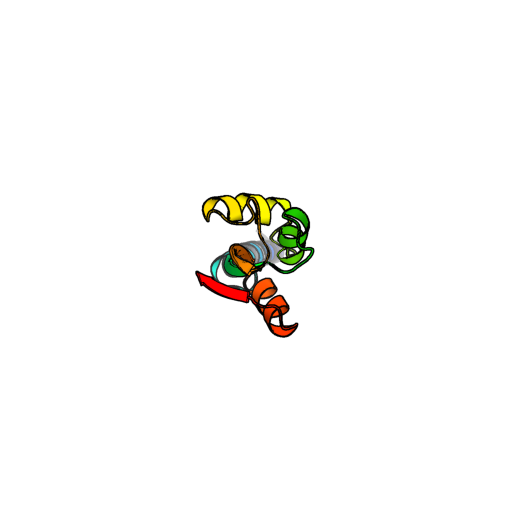DKIKVVTTLKRYEELKDIGENVTLVAE

Radius of gyration: 19.23 Å; chains: 1; bounding box: 48×21×59 Å